Protein AF-A0A535FCY1-F1 (afdb_monomer_lite)

Radius of gyration: 15.28 Å; chains: 1; bounding box: 36×27×39 Å

Foldseek 3Di:
DVVLVVVVVVVCVVPPDLPDDDDPLLVQLLQQLLCCLVPVDR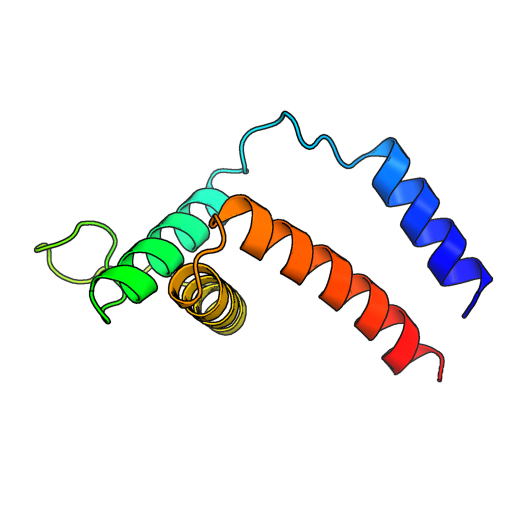DSDVPDDRDDRNPPVVLSVQLNVVVNVPDRSSVSNVCVVVVVSVVVVVVVPD

Sequence (94 aa):
MIGSLLLMAQFARKYLDISKNPYEDAAMLMRYAQHLAQTGTIVWNIGARPVDGGTDFLFMLVLAAMVKVGLSVEIAARLTGIISHVLTVILVYV

Structure (mmCIF, N/CA/C/O backbone):
data_AF-A0A535FCY1-F1
#
_entry.id   AF-A0A535FCY1-F1
#
loop_
_atom_site.group_PDB
_atom_site.id
_atom_site.type_symbol
_atom_site.label_atom_id
_atom_site.label_alt_id
_atom_site.label_comp_id
_atom_site.label_asym_id
_atom_site.label_entity_id
_atom_site.label_seq_id
_atom_site.pdbx_PDB_ins_code
_atom_site.Cartn_x
_atom_site.Cartn_y
_atom_site.Cartn_z
_atom_site.occupancy
_atom_site.B_iso_or_equiv
_atom_site.auth_seq_id
_atom_site.auth_comp_id
_atom_site.auth_asym_id
_atom_site.auth_atom_id
_atom_site.pdbx_PDB_model_num
ATOM 1 N N . MET A 1 1 ? 12.576 -3.420 -20.977 1.00 84.81 1 MET A N 1
ATOM 2 C CA . MET A 1 1 ? 12.768 -3.203 -19.524 1.00 84.81 1 MET A CA 1
ATOM 3 C C . MET A 1 1 ? 13.076 -1.744 -19.165 1.00 84.81 1 MET A C 1
ATOM 5 O O . MET A 1 1 ? 12.161 -1.073 -18.711 1.00 84.81 1 MET A O 1
ATOM 9 N N . ILE A 1 2 ? 14.293 -1.212 -19.391 1.00 89.94 2 ILE A N 1
ATOM 10 C CA . ILE A 1 2 ? 14.674 0.158 -18.950 1.00 89.94 2 ILE A CA 1
ATOM 11 C C . ILE A 1 2 ? 13.740 1.236 -19.525 1.00 89.94 2 ILE A C 1
ATOM 13 O O . ILE A 1 2 ? 13.246 2.077 -18.781 1.00 89.94 2 ILE A O 1
ATOM 17 N N . GLY A 1 3 ? 13.426 1.171 -20.824 1.00 91.44 3 GLY A N 1
ATOM 18 C CA . GLY A 1 3 ? 12.478 2.103 -21.452 1.00 91.44 3 GLY A CA 1
ATOM 19 C C . GLY A 1 3 ? 11.083 2.081 -20.811 1.00 91.44 3 GLY A C 1
ATOM 20 O O . GLY A 1 3 ? 10.503 3.136 -20.575 1.00 91.44 3 GLY A O 1
ATOM 21 N N . SER A 1 4 ? 10.573 0.899 -20.450 1.00 89.38 4 SER A N 1
ATOM 22 C CA . SER A 1 4 ? 9.270 0.733 -19.788 1.00 89.38 4 SER A CA 1
ATOM 23 C C . SER A 1 4 ? 9.261 1.323 -18.373 1.00 89.38 4 SER A C 1
ATOM 25 O O . SER A 1 4 ? 8.290 1.967 -17.983 1.00 89.38 4 SER A O 1
ATOM 27 N N . LEU A 1 5 ? 10.357 1.161 -17.621 1.00 91.00 5 LEU A N 1
ATOM 28 C CA . LEU A 1 5 ? 10.524 1.776 -16.297 1.00 91.00 5 LEU A CA 1
ATOM 29 C C . LEU A 1 5 ? 10.600 3.307 -16.387 1.00 91.00 5 LEU A C 1
ATOM 31 O O . LEU A 1 5 ? 9.983 4.003 -15.583 1.00 91.00 5 LEU A O 1
ATOM 35 N N . LEU A 1 6 ? 11.302 3.844 -17.391 1.00 93.00 6 LEU A N 1
ATOM 36 C CA . LEU A 1 6 ? 11.372 5.290 -17.627 1.00 93.00 6 LEU A CA 1
ATOM 37 C C . LEU A 1 6 ? 10.005 5.874 -18.000 1.00 93.00 6 LEU A C 1
ATOM 39 O O . LEU A 1 6 ? 9.626 6.920 -17.473 1.00 93.00 6 LEU A O 1
ATOM 43 N N . LEU A 1 7 ? 9.244 5.190 -18.858 1.00 91.75 7 LEU A N 1
ATOM 44 C CA . LEU A 1 7 ? 7.885 5.601 -19.210 1.00 91.75 7 LEU A CA 1
ATOM 45 C C . LEU A 1 7 ? 6.961 5.591 -17.983 1.00 91.75 7 LEU A C 1
ATOM 47 O O . LEU A 1 7 ? 6.223 6.552 -17.768 1.00 91.75 7 LEU A O 1
ATOM 51 N N . MET A 1 8 ? 7.040 4.548 -17.150 1.00 90.31 8 MET A N 1
ATOM 52 C CA . MET A 1 8 ? 6.292 4.460 -15.891 1.00 90.31 8 MET A CA 1
ATOM 53 C C . MET A 1 8 ? 6.622 5.635 -14.961 1.00 90.31 8 MET A C 1
ATOM 55 O O . MET A 1 8 ? 5.711 6.305 -14.474 1.00 90.31 8 MET A O 1
ATOM 59 N N . ALA A 1 9 ? 7.907 5.956 -14.781 1.00 91.62 9 ALA A N 1
ATOM 60 C CA . ALA A 1 9 ? 8.334 7.081 -13.953 1.00 91.62 9 ALA A CA 1
ATOM 61 C C . ALA A 1 9 ? 7.832 8.433 -14.496 1.00 91.62 9 ALA A C 1
ATOM 63 O O . ALA A 1 9 ? 7.377 9.288 -13.733 1.00 91.62 9 ALA A O 1
ATOM 64 N N . GLN A 1 10 ? 7.865 8.629 -15.818 1.00 93.88 10 GLN A N 1
ATOM 65 C CA . GLN A 1 10 ? 7.334 9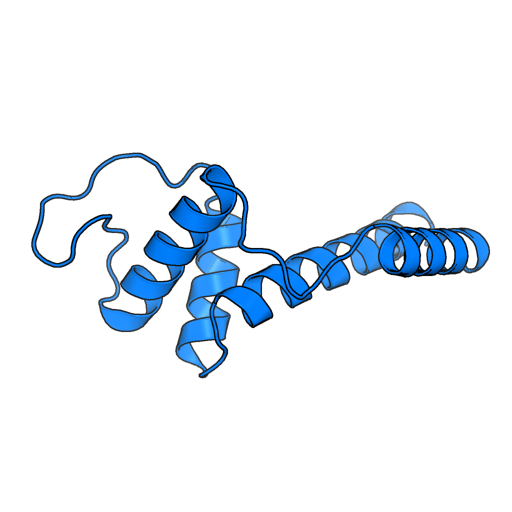.836 -16.460 1.00 93.88 10 GLN A CA 1
ATOM 66 C C . GLN A 1 10 ? 5.816 9.961 -16.297 1.00 93.88 10 GLN A C 1
ATOM 68 O O . GLN A 1 10 ? 5.323 11.058 -16.024 1.00 93.88 10 GLN A O 1
ATOM 73 N N . PHE A 1 11 ? 5.083 8.854 -16.434 1.00 91.44 11 PHE A N 1
ATOM 74 C CA . PHE A 1 11 ? 3.641 8.813 -16.219 1.00 91.44 11 PHE A CA 1
ATOM 75 C C . PHE A 1 11 ? 3.295 9.150 -14.766 1.00 91.44 11 PHE A C 1
ATOM 77 O O . PHE A 1 11 ? 2.496 10.055 -14.522 1.00 91.44 11 PHE A O 1
ATOM 84 N N . ALA A 1 12 ? 3.959 8.505 -13.801 1.00 90.25 12 ALA A N 1
ATOM 85 C CA . ALA A 1 12 ? 3.783 8.793 -12.382 1.00 90.25 12 ALA A CA 1
ATOM 86 C C . ALA A 1 12 ? 4.043 10.277 -12.081 1.00 90.25 12 ALA A C 1
ATOM 88 O O . ALA A 1 12 ? 3.199 10.934 -11.486 1.00 90.25 12 ALA A O 1
ATOM 89 N N . ARG A 1 13 ? 5.139 10.856 -12.589 1.00 92.81 13 ARG A N 1
ATOM 90 C CA . ARG A 1 13 ? 5.446 12.285 -12.403 1.00 92.81 13 ARG A CA 1
ATOM 91 C C . ARG A 1 13 ? 4.358 13.219 -12.948 1.00 92.81 13 ARG A C 1
ATOM 93 O O . ARG A 1 13 ? 4.183 14.312 -12.421 1.00 92.81 13 ARG A O 1
ATOM 100 N N . LYS A 1 14 ? 3.670 12.831 -14.025 1.00 94.19 14 LYS A N 1
ATOM 101 C CA . LYS A 1 14 ? 2.643 13.661 -14.671 1.00 94.19 14 LYS A CA 1
ATOM 102 C C . LYS A 1 14 ? 1.272 13.546 -14.000 1.00 94.19 14 LYS A C 1
ATOM 104 O O . LYS A 1 14 ? 0.548 14.535 -13.974 1.00 94.19 14 LYS A O 1
ATOM 109 N N . TYR A 1 15 ? 0.909 12.361 -13.512 1.00 90.31 15 TYR A N 1
ATOM 110 C CA . TYR A 1 15 ? -0.464 12.062 -13.086 1.00 90.31 15 TYR A CA 1
ATOM 111 C C . TYR A 1 15 ? -0.624 11.788 -11.588 1.00 90.31 15 TYR A C 1
ATOM 113 O O . TYR A 1 15 ? -1.739 11.887 -11.076 1.00 90.31 15 TYR A O 1
ATOM 121 N N . LEU A 1 16 ? 0.453 11.454 -10.875 1.00 88.25 16 LEU A N 1
ATOM 122 C CA . LEU A 1 16 ? 0.399 11.186 -9.443 1.00 88.25 16 LEU A CA 1
ATOM 123 C C . LEU A 1 16 ? 0.411 12.508 -8.664 1.00 88.25 16 LEU A C 1
ATOM 125 O O . LEU A 1 16 ? 1.456 13.125 -8.470 1.00 88.25 16 LEU A O 1
ATOM 129 N N . ASP A 1 17 ? -0.762 12.919 -8.193 1.00 90.06 17 ASP A N 1
ATOM 130 C CA . ASP A 1 17 ? -0.910 14.045 -7.273 1.00 90.06 17 ASP A CA 1
ATOM 131 C C . ASP A 1 17 ? -1.086 13.535 -5.838 1.00 90.06 17 ASP A C 1
ATOM 133 O O . ASP A 1 17 ? -2.145 13.056 -5.436 1.00 90.06 17 ASP A O 1
ATOM 137 N N . ILE A 1 18 ? -0.010 13.639 -5.063 1.00 86.88 18 ILE A N 1
ATOM 138 C CA . ILE A 1 18 ? 0.089 13.153 -3.681 1.00 86.88 18 ILE A CA 1
ATOM 139 C C . ILE A 1 18 ? -0.751 14.017 -2.718 1.00 86.88 18 ILE A C 1
ATOM 141 O O . ILE A 1 18 ? -1.049 13.581 -1.605 1.00 86.88 18 ILE A O 1
ATOM 145 N N . SER A 1 19 ? -1.164 15.218 -3.128 1.00 89.25 19 SER A N 1
ATOM 146 C CA . SER A 1 19 ? -1.990 16.103 -2.300 1.00 89.25 19 SER A CA 1
ATOM 147 C C . SER A 1 19 ? -3.479 15.748 -2.331 1.00 89.25 19 SER A C 1
ATOM 149 O O . SER A 1 19 ? -4.228 16.171 -1.452 1.00 89.25 19 SER A O 1
ATOM 151 N N . LYS A 1 20 ? -3.919 14.957 -3.317 1.00 90.62 20 LYS A N 1
ATOM 152 C CA . LYS A 1 20 ? -5.326 14.582 -3.462 1.00 90.62 20 LYS A CA 1
ATOM 153 C C . LYS A 1 20 ? -5.727 13.467 -2.505 1.00 90.62 20 LYS A C 1
ATOM 155 O O . LYS A 1 20 ? -4.963 12.536 -2.235 1.00 90.62 20 LYS A O 1
ATOM 160 N N . ASN A 1 21 ? -6.977 13.554 -2.062 1.00 92.12 21 ASN A N 1
ATOM 161 C CA . ASN A 1 21 ? -7.640 12.487 -1.328 1.00 92.12 21 ASN A CA 1
ATOM 162 C C . ASN A 1 21 ? -7.817 11.247 -2.219 1.00 92.12 21 ASN A C 1
ATOM 164 O O . ASN A 1 21 ? -7.942 11.388 -3.442 1.00 92.12 21 ASN A O 1
ATOM 168 N N . PRO A 1 22 ? -7.839 10.041 -1.625 1.00 93.00 22 PRO A N 1
ATOM 169 C CA . PRO A 1 22 ? -8.169 8.831 -2.361 1.00 93.00 22 PRO A CA 1
ATOM 170 C C . PRO A 1 22 ? -9.580 8.915 -2.952 1.00 93.00 22 PRO A C 1
ATOM 172 O O . PRO A 1 22 ? -10.466 9.570 -2.395 1.00 93.00 22 PRO A O 1
ATOM 175 N N . TYR A 1 23 ? -9.782 8.221 -4.071 1.00 93.69 23 TYR A N 1
ATOM 176 C CA . TYR A 1 23 ? -11.123 7.939 -4.575 1.00 93.69 23 TYR A CA 1
ATOM 177 C C . TYR A 1 23 ? -11.898 7.079 -3.568 1.00 93.69 23 TYR A C 1
ATOM 179 O O . TYR A 1 23 ? -11.308 6.453 -2.686 1.00 93.69 23 TYR A O 1
ATOM 187 N N . GLU A 1 24 ? -13.225 7.115 -3.662 1.00 94.81 24 GLU A N 1
ATOM 188 C CA . GLU A 1 24 ? -14.131 6.545 -2.660 1.00 94.81 24 GLU A CA 1
ATOM 189 C C . GLU A 1 24 ? -13.914 5.035 -2.453 1.00 94.81 24 GLU A C 1
ATOM 191 O O . GLU A 1 24 ? -13.740 4.595 -1.318 1.00 94.81 24 GLU A O 1
ATOM 196 N N . ASP A 1 25 ? -13.767 4.283 -3.540 1.00 92.62 25 ASP A N 1
ATOM 197 C CA . ASP A 1 25 ? -13.445 2.853 -3.564 1.00 92.62 25 ASP A CA 1
ATOM 198 C C . ASP A 1 25 ? -12.127 2.525 -2.838 1.00 92.62 25 ASP A C 1
ATOM 200 O O . ASP A 1 25 ? -12.056 1.650 -1.969 1.00 92.62 25 ASP A O 1
ATOM 204 N N . ALA A 1 26 ? -11.072 3.283 -3.132 1.00 93.94 26 ALA A N 1
ATOM 205 C CA . ALA A 1 26 ? -9.784 3.136 -2.476 1.00 93.94 26 ALA A CA 1
ATOM 206 C C . ALA A 1 26 ? -9.876 3.517 -0.990 1.00 93.94 26 ALA A C 1
ATOM 208 O O . ALA A 1 26 ? -9.318 2.825 -0.137 1.00 93.94 26 ALA A O 1
ATOM 209 N N . ALA A 1 27 ? -10.603 4.589 -0.661 1.00 95.75 27 ALA A N 1
ATOM 210 C CA . ALA A 1 27 ? -10.815 5.034 0.713 1.00 95.75 27 ALA A CA 1
ATOM 211 C C . ALA A 1 27 ? -11.547 3.971 1.548 1.00 95.75 27 ALA A C 1
ATOM 213 O O . ALA A 1 27 ? -11.197 3.758 2.714 1.00 95.75 27 ALA A O 1
ATOM 214 N N . MET A 1 28 ? -12.509 3.259 0.951 1.00 96.31 28 MET A N 1
ATOM 215 C CA . MET A 1 28 ? -13.187 2.145 1.607 1.00 96.31 28 MET A CA 1
ATOM 216 C C . MET A 1 28 ? -12.203 1.044 2.022 1.00 96.31 28 MET A C 1
ATOM 218 O O . MET A 1 28 ? -12.187 0.629 3.184 1.00 96.31 28 MET A O 1
ATOM 222 N N . LEU A 1 29 ? -11.350 0.590 1.099 1.00 96.75 29 LEU A N 1
ATOM 223 C CA . LEU A 1 29 ? -10.363 -0.460 1.374 1.00 96.75 29 LEU A CA 1
ATOM 224 C C . LEU A 1 29 ? -9.295 -0.015 2.372 1.00 96.75 29 LEU A C 1
ATOM 226 O O . LEU A 1 29 ? -8.888 -0.804 3.225 1.00 96.75 29 LEU A O 1
ATOM 230 N N . MET A 1 30 ? -8.874 1.251 2.312 1.00 97.75 30 MET A N 1
ATOM 231 C CA . MET A 1 30 ? -7.966 1.831 3.302 1.00 97.75 30 MET A CA 1
ATOM 232 C C . MET A 1 30 ? -8.575 1.771 4.710 1.00 97.75 30 MET A C 1
ATOM 234 O O . MET A 1 30 ? -7.917 1.327 5.652 1.00 97.75 30 MET A O 1
ATOM 238 N N . ARG A 1 31 ? -9.856 2.123 4.867 1.00 97.50 31 ARG A N 1
ATOM 239 C CA . ARG A 1 31 ? -10.553 2.023 6.158 1.00 97.50 31 ARG A CA 1
ATOM 240 C C . ARG A 1 31 ? -10.607 0.583 6.670 1.00 97.50 31 ARG A C 1
ATOM 242 O O . ARG A 1 31 ? -10.272 0.341 7.830 1.00 97.50 31 ARG A O 1
ATOM 249 N N . TYR A 1 32 ? -10.969 -0.376 5.817 1.00 97.88 32 TYR A N 1
ATOM 250 C CA . TYR A 1 32 ? -10.966 -1.793 6.194 1.00 97.88 32 TYR A CA 1
ATOM 251 C C . TYR A 1 32 ? -9.577 -2.280 6.617 1.00 97.88 32 TYR A C 1
ATOM 253 O O . TYR A 1 32 ? -9.451 -2.944 7.645 1.00 97.88 32 TYR A O 1
ATOM 261 N N . ALA A 1 33 ? -8.531 -1.915 5.872 1.00 98.12 33 ALA A N 1
ATOM 262 C CA . ALA A 1 33 ? -7.156 -2.268 6.202 1.00 98.12 33 ALA A CA 1
ATOM 263 C C . ALA A 1 33 ? -6.720 -1.678 7.553 1.00 98.12 33 ALA A C 1
ATOM 265 O O . ALA A 1 33 ? -6.088 -2.361 8.363 1.00 98.12 33 ALA A O 1
ATOM 266 N N . GLN A 1 34 ? -7.100 -0.429 7.831 1.00 98.25 34 GLN A N 1
ATOM 267 C CA . GLN A 1 34 ? -6.799 0.232 9.095 1.00 98.25 34 GLN A CA 1
ATOM 268 C C . GLN A 1 34 ? -7.520 -0.434 10.275 1.00 98.25 34 GLN A C 1
ATOM 270 O O . GLN A 1 34 ? -6.893 -0.710 11.300 1.00 98.25 34 GLN A O 1
ATOM 275 N N . HIS A 1 35 ? -8.804 -0.768 10.126 1.00 97.81 35 HIS A N 1
ATOM 276 C CA . HIS A 1 35 ? -9.554 -1.490 11.156 1.00 97.81 35 HIS A CA 1
ATOM 277 C C . HIS A 1 35 ? -9.027 -2.907 11.375 1.00 97.81 35 HIS A C 1
ATOM 279 O O . HIS A 1 35 ? -8.915 -3.337 12.525 1.00 97.81 35 HIS A O 1
ATOM 285 N N . LEU A 1 36 ? -8.633 -3.608 10.311 1.00 97.56 36 LEU A N 1
ATOM 286 C CA . LEU A 1 36 ? -7.997 -4.917 10.415 1.00 97.56 36 LEU A CA 1
ATOM 287 C C . LEU A 1 36 ? -6.677 -4.828 11.194 1.00 97.56 36 LEU A C 1
ATOM 289 O O . LEU A 1 36 ? -6.448 -5.619 12.106 1.00 97.56 36 LEU A O 1
ATOM 293 N N . ALA A 1 37 ? -5.836 -3.833 10.906 1.00 98.38 37 ALA A N 1
ATOM 294 C CA . ALA A 1 37 ? -4.580 -3.633 11.628 1.00 98.38 37 ALA A CA 1
ATOM 295 C C . ALA A 1 37 ? -4.794 -3.338 13.129 1.00 98.38 37 ALA A C 1
ATOM 297 O O . ALA A 1 37 ? -4.049 -3.840 13.982 1.00 98.38 37 ALA A O 1
ATOM 298 N N . GLN A 1 38 ? -5.818 -2.546 13.458 1.00 97.44 38 GLN A N 1
ATOM 299 C CA . GLN A 1 38 ? -6.141 -2.134 14.829 1.00 97.44 38 GLN A CA 1
ATOM 300 C C . GLN A 1 38 ? -6.833 -3.234 15.642 1.00 97.44 38 GLN A C 1
ATOM 302 O O . GLN A 1 38 ? -6.484 -3.448 16.800 1.00 97.44 38 GLN A O 1
ATOM 307 N N . THR A 1 39 ? -7.803 -3.930 15.045 1.00 96.69 39 THR A N 1
ATOM 308 C CA . THR A 1 39 ? -8.747 -4.808 15.763 1.00 96.69 39 THR A CA 1
ATOM 309 C C . THR A 1 39 ? -8.610 -6.289 15.417 1.00 96.69 39 THR A C 1
ATOM 311 O O . THR A 1 39 ? -9.198 -7.127 16.092 1.00 96.69 39 THR A O 1
ATOM 314 N N . GLY A 1 40 ? -7.878 -6.634 14.354 1.00 95.94 40 GLY A N 1
ATOM 315 C CA . GLY A 1 40 ? -7.815 -7.999 13.825 1.00 95.94 40 GLY A CA 1
ATOM 316 C C . GLY A 1 40 ? -9.069 -8.436 13.058 1.00 95.94 40 GLY A C 1
ATOM 317 O O . GLY A 1 40 ? -9.128 -9.576 12.612 1.00 95.94 40 GLY A O 1
ATOM 318 N N . THR A 1 41 ? -10.056 -7.550 12.876 1.00 94.69 41 THR A N 1
ATOM 319 C CA . THR A 1 41 ? -11.324 -7.866 12.202 1.00 94.69 41 THR A CA 1
ATOM 320 C C . THR A 1 41 ? -11.546 -6.951 10.998 1.00 94.69 41 THR A C 1
ATOM 322 O O . THR A 1 41 ? -11.312 -5.745 11.069 1.00 94.69 41 THR A O 1
ATOM 325 N N . ILE A 1 42 ? -12.034 -7.513 9.890 1.00 95.69 42 ILE A N 1
ATOM 326 C CA . ILE A 1 42 ? -12.436 -6.753 8.700 1.00 95.69 42 ILE A CA 1
ATOM 327 C C . ILE A 1 42 ? -13.849 -6.211 8.941 1.00 95.69 42 ILE A C 1
ATOM 329 O O . ILE A 1 42 ? -14.834 -6.933 8.804 1.00 95.69 42 ILE A O 1
ATOM 333 N N . VAL A 1 43 ? -13.948 -4.949 9.360 1.00 96.00 43 VAL A N 1
ATOM 334 C CA . VAL A 1 43 ? -15.222 -4.287 9.687 1.00 96.00 43 VAL A CA 1
ATOM 335 C C . VAL A 1 43 ? -15.259 -2.856 9.173 1.00 96.00 43 VAL A C 1
ATOM 337 O O . VAL A 1 43 ? -14.259 -2.142 9.224 1.00 96.00 43 VAL A O 1
ATOM 340 N N . TRP A 1 44 ? -16.434 -2.404 8.727 1.00 95.44 44 TRP A N 1
ATOM 341 C CA . TRP A 1 44 ? -16.625 -1.015 8.305 1.00 95.44 44 TRP A CA 1
ATOM 342 C C . TRP A 1 44 ? -16.691 -0.056 9.493 1.00 95.44 44 TRP A C 1
ATOM 344 O O . TRP A 1 44 ? -16.087 1.013 9.477 1.00 95.44 44 TRP A O 1
ATOM 354 N N . ASN A 1 45 ? -17.411 -0.442 10.544 1.00 95.94 45 ASN A N 1
ATOM 355 C CA . ASN A 1 45 ? -17.503 0.294 11.799 1.00 95.94 45 ASN A CA 1
ATOM 356 C C . ASN A 1 45 ? -17.048 -0.627 12.929 1.00 95.94 45 ASN A C 1
ATOM 358 O O . ASN A 1 45 ? -17.569 -1.733 13.071 1.00 95.94 45 ASN A O 1
ATOM 362 N N . ILE A 1 46 ? -16.084 -0.176 13.732 1.00 95.94 46 ILE A N 1
ATOM 363 C CA . ILE A 1 46 ? -15.596 -0.939 14.884 1.00 95.94 46 ILE A CA 1
ATOM 364 C C . ILE A 1 46 ? -16.761 -1.175 15.857 1.00 95.94 46 ILE A C 1
ATOM 366 O O . ILE A 1 46 ? -17.467 -0.239 16.227 1.00 95.94 46 ILE A O 1
ATOM 370 N N . GLY A 1 47 ? -16.976 -2.436 16.242 1.00 95.06 47 GLY A N 1
ATOM 371 C CA . GLY A 1 47 ? -18.075 -2.855 17.121 1.00 95.06 47 GLY A CA 1
ATOM 372 C C . GLY A 1 47 ? -19.414 -3.114 16.418 1.00 95.06 47 GLY A C 1
ATOM 373 O O . GLY A 1 47 ? -20.330 -3.642 17.046 1.00 95.06 47 GLY A O 1
ATOM 374 N N . ALA A 1 48 ? -19.543 -2.798 15.127 1.00 94.94 48 ALA A N 1
ATOM 375 C CA . ALA A 1 48 ? -20.699 -3.197 14.330 1.00 94.94 48 ALA A CA 1
ATOM 376 C C . ALA A 1 48 ? -20.513 -4.606 13.743 1.00 94.94 48 ALA A C 1
ATOM 378 O O . ALA A 1 48 ? -19.416 -5.168 13.745 1.00 94.94 48 ALA A O 1
ATOM 379 N N . ARG A 1 49 ? -21.596 -5.175 13.200 1.00 94.94 49 ARG A N 1
ATOM 380 C CA . ARG A 1 49 ? -21.506 -6.421 12.428 1.00 94.94 49 ARG A CA 1
ATOM 381 C C . ARG A 1 49 ? -20.662 -6.197 11.162 1.00 94.94 49 ARG A C 1
ATOM 383 O O . ARG A 1 49 ? -20.797 -5.132 10.552 1.00 94.94 49 ARG A O 1
ATOM 390 N N . PRO A 1 50 ? -19.831 -7.175 10.754 1.00 93.56 50 PRO A N 1
ATOM 391 C CA . PRO A 1 50 ? -19.159 -7.135 9.463 1.00 93.56 50 PRO A CA 1
ATOM 392 C C . PRO A 1 50 ? -20.167 -6.963 8.326 1.00 93.56 50 PRO A C 1
ATOM 394 O O . PRO A 1 50 ? -21.269 -7.512 8.373 1.00 93.56 50 PRO A O 1
ATOM 397 N N . VAL A 1 51 ? -19.771 -6.191 7.323 1.00 92.94 51 VAL A N 1
ATOM 398 C CA . VAL A 1 51 ? -20.517 -5.989 6.081 1.00 92.94 51 VAL A CA 1
ATOM 399 C C . VAL A 1 51 ? -19.578 -6.263 4.915 1.00 92.94 51 VAL A C 1
ATOM 401 O O . VAL A 1 51 ? -18.358 -6.158 5.065 1.00 92.94 51 VAL A O 1
ATOM 404 N N . ASP A 1 52 ? -20.146 -6.611 3.768 1.00 86.38 52 ASP A N 1
ATOM 405 C CA . ASP A 1 52 ? -19.371 -6.814 2.550 1.00 86.38 52 ASP A CA 1
ATOM 406 C C . ASP A 1 52 ? -18.809 -5.484 2.022 1.00 86.38 52 ASP A C 1
ATOM 408 O O . ASP A 1 52 ? -19.342 -4.403 2.283 1.00 86.38 52 ASP A O 1
ATOM 412 N N . GLY A 1 53 ? -17.703 -5.558 1.281 1.00 80.81 53 GLY A N 1
ATOM 413 C CA . GLY A 1 53 ? -17.055 -4.377 0.694 1.00 80.81 53 GLY A CA 1
ATOM 414 C C . GLY A 1 53 ? -15.541 -4.486 0.510 1.00 80.81 53 GLY A C 1
ATOM 415 O O . GLY A 1 53 ? -14.943 -3.610 -0.103 1.00 80.81 53 GLY A O 1
ATOM 416 N N . GLY A 1 54 ? -14.906 -5.552 1.008 1.00 82.25 54 GLY A N 1
ATOM 417 C CA . GLY A 1 54 ? -13.493 -5.849 0.751 1.00 82.25 54 GLY A CA 1
ATOM 418 C C . GLY A 1 54 ? -13.272 -6.511 -0.612 1.00 82.25 54 GLY A C 1
ATOM 419 O O . GLY A 1 54 ? -12.968 -7.700 -0.660 1.00 82.25 54 GLY A O 1
ATOM 420 N N . THR A 1 55 ? -13.446 -5.767 -1.709 1.00 88.25 55 THR A N 1
ATOM 421 C CA . THR A 1 55 ? -13.346 -6.293 -3.087 1.00 88.25 55 THR A CA 1
ATOM 422 C C . THR A 1 55 ? -11.923 -6.681 -3.486 1.00 88.25 55 THR A C 1
ATOM 424 O O . THR A 1 55 ? -11.733 -7.701 -4.143 1.00 88.25 55 THR A O 1
ATOM 427 N N . ASP A 1 56 ? -10.914 -5.939 -3.024 1.00 93.62 56 ASP A N 1
ATOM 428 C CA . ASP A 1 56 ? -9.499 -6.219 -3.293 1.00 93.62 56 ASP A CA 1
ATOM 429 C C . ASP A 1 56 ? -8.819 -6.813 -2.054 1.00 93.62 56 ASP A C 1
ATOM 431 O O . ASP A 1 56 ? -8.008 -6.176 -1.374 1.00 93.62 56 ASP A O 1
ATOM 435 N N . PHE A 1 57 ? -9.178 -8.059 -1.734 1.00 94.38 57 PHE A N 1
ATOM 436 C CA . PHE A 1 57 ? -8.808 -8.706 -0.472 1.00 94.38 57 PHE A CA 1
ATOM 437 C C . PHE A 1 57 ? -7.293 -8.743 -0.215 1.00 94.38 57 PHE A C 1
ATOM 439 O O . PHE A 1 57 ? -6.840 -8.341 0.856 1.00 94.38 57 PHE A O 1
ATOM 446 N N . LEU A 1 58 ? -6.489 -9.171 -1.197 1.00 96.31 58 LEU A N 1
ATOM 447 C CA . LEU A 1 58 ? -5.031 -9.236 -1.041 1.00 96.31 58 LEU A CA 1
ATOM 448 C C . LEU A 1 58 ? -4.422 -7.847 -0.817 1.00 96.31 58 LEU A C 1
ATOM 450 O O . LEU A 1 58 ? -3.570 -7.684 0.054 1.00 96.31 58 LEU A O 1
ATOM 454 N N . PHE A 1 59 ? -4.879 -6.846 -1.572 1.00 97.06 59 PHE A N 1
ATOM 455 C CA . PHE A 1 59 ? -4.433 -5.464 -1.412 1.00 97.06 59 PHE A CA 1
ATOM 456 C C . PHE A 1 59 ? -4.739 -4.964 0.005 1.00 97.06 59 PHE A C 1
ATOM 458 O O . PHE A 1 59 ? -3.836 -4.523 0.711 1.00 97.06 59 PHE A O 1
ATOM 465 N N . MET A 1 60 ? -5.975 -5.138 0.477 1.00 97.62 60 MET A N 1
ATOM 466 C CA . MET A 1 60 ? -6.374 -4.778 1.839 1.00 97.62 60 MET A CA 1
ATOM 467 C C . MET A 1 60 ? -5.509 -5.468 2.911 1.00 97.62 60 MET A C 1
ATOM 469 O O . MET A 1 60 ? -5.104 -4.810 3.870 1.00 97.62 60 MET A O 1
ATOM 473 N N . LEU A 1 61 ? -5.186 -6.760 2.759 1.00 97.88 61 LEU A N 1
ATOM 474 C CA . LEU A 1 61 ? -4.309 -7.475 3.699 1.00 97.88 61 LEU A CA 1
ATOM 475 C C . LEU A 1 61 ? -2.883 -6.911 3.719 1.00 97.88 61 LEU A C 1
ATOM 477 O O . LEU A 1 61 ? -2.314 -6.728 4.797 1.00 97.88 61 LEU A O 1
ATOM 481 N N . VAL A 1 62 ? -2.310 -6.613 2.549 1.00 98.38 62 VAL A N 1
ATOM 482 C CA . VAL A 1 62 ? -0.977 -5.995 2.441 1.00 98.38 62 VAL A CA 1
ATOM 483 C C . VAL A 1 62 ? -0.968 -4.635 3.135 1.00 98.38 62 VAL A C 1
ATOM 485 O O . VAL A 1 62 ? -0.088 -4.364 3.954 1.00 98.38 62 VAL A O 1
ATOM 488 N N . LEU A 1 63 ? -1.984 -3.807 2.883 1.00 98.50 63 LEU A N 1
ATOM 489 C CA . LEU A 1 63 ? -2.133 -2.507 3.535 1.00 98.50 63 LEU A CA 1
ATOM 490 C C . LEU A 1 63 ? -2.246 -2.664 5.053 1.00 98.50 63 LEU A C 1
ATOM 492 O O . LEU A 1 63 ? -1.559 -1.958 5.788 1.00 98.50 63 LEU A O 1
ATOM 496 N N . ALA A 1 64 ? -3.055 -3.611 5.532 1.00 98.44 64 ALA A N 1
ATOM 497 C CA . ALA A 1 64 ? -3.217 -3.864 6.960 1.00 98.44 64 ALA A CA 1
ATOM 498 C C . ALA A 1 64 ? -1.896 -4.289 7.618 1.00 98.44 64 ALA A C 1
ATOM 500 O O . ALA A 1 64 ? -1.574 -3.808 8.704 1.00 98.44 64 ALA A O 1
ATOM 501 N N . ALA A 1 65 ? -1.097 -5.131 6.957 1.00 98.50 65 ALA A N 1
ATOM 502 C CA . ALA A 1 65 ? 0.222 -5.529 7.446 1.00 98.50 65 ALA A CA 1
ATOM 503 C C . ALA A 1 65 ? 1.187 -4.333 7.543 1.00 98.50 65 ALA A C 1
ATOM 505 O O . ALA A 1 65 ? 1.880 -4.177 8.547 1.00 98.50 65 ALA A O 1
ATOM 506 N N . MET A 1 66 ? 1.191 -3.447 6.543 1.00 98.62 66 MET A N 1
ATOM 507 C CA . MET A 1 66 ? 2.010 -2.229 6.552 1.00 98.62 66 MET A CA 1
ATOM 508 C C . MET A 1 66 ? 1.559 -1.237 7.636 1.00 98.62 66 MET A C 1
ATOM 510 O O . MET A 1 66 ? 2.389 -0.673 8.349 1.00 98.62 66 MET A O 1
ATOM 514 N N . VAL A 1 67 ? 0.248 -1.064 7.816 1.00 98.62 67 VAL A N 1
ATOM 515 C CA . VAL A 1 67 ? -0.311 -0.232 8.893 1.00 98.62 67 VAL A CA 1
ATOM 516 C C . VAL A 1 67 ? 0.017 -0.826 10.264 1.00 98.62 67 VAL A C 1
ATOM 518 O O . VAL A 1 67 ? 0.344 -0.087 11.192 1.00 98.62 67 VAL A O 1
ATOM 521 N N . LYS A 1 68 ? 0.018 -2.159 10.400 1.00 98.25 68 LYS A N 1
ATOM 522 C CA . LYS A 1 68 ? 0.374 -2.848 11.649 1.00 98.25 68 LYS A CA 1
ATOM 523 C C . LYS A 1 68 ? 1.801 -2.546 12.109 1.00 98.25 68 LYS A C 1
ATOM 525 O O . LYS A 1 68 ? 2.034 -2.498 13.313 1.00 98.25 68 LYS A O 1
ATOM 530 N N . VAL A 1 69 ? 2.727 -2.323 11.173 1.00 97.75 69 VAL A N 1
ATOM 531 C CA . VAL A 1 69 ? 4.124 -1.949 11.465 1.00 97.75 69 VAL A CA 1
ATOM 532 C C . VAL A 1 69 ? 4.355 -0.430 11.530 1.00 97.75 69 VAL A C 1
ATOM 534 O O . VAL A 1 69 ? 5.495 0.006 11.656 1.00 97.75 69 VAL A O 1
ATOM 537 N N . GLY A 1 70 ? 3.289 0.380 11.491 1.00 97.62 70 GLY A N 1
ATOM 538 C CA . GLY A 1 70 ? 3.333 1.814 11.799 1.00 97.62 70 GLY A CA 1
ATOM 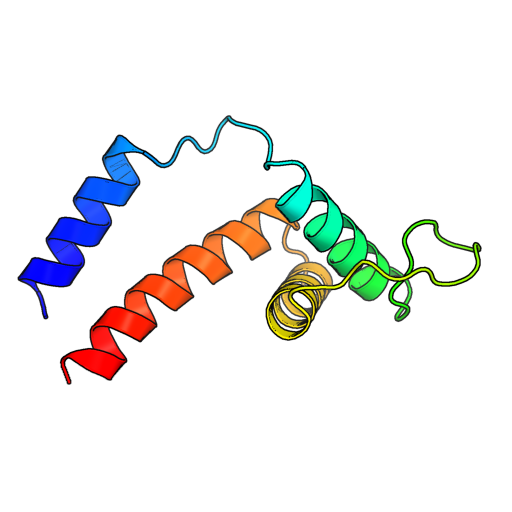539 C C . GLY A 1 70 ? 3.251 2.763 10.603 1.00 97.62 70 GLY A C 1
ATOM 540 O O . GLY A 1 70 ? 3.390 3.971 10.790 1.00 97.62 70 GLY A O 1
ATOM 541 N N . LEU A 1 71 ? 3.023 2.269 9.382 1.00 98.25 71 LEU A N 1
ATOM 542 C CA . LEU A 1 71 ? 2.818 3.149 8.228 1.00 98.25 71 LEU A CA 1
ATOM 543 C C . LEU A 1 71 ? 1.405 3.751 8.243 1.00 98.25 71 LEU A C 1
ATOM 545 O O . LEU A 1 71 ? 0.446 3.119 8.686 1.00 98.25 71 LEU A O 1
ATOM 549 N N . SER A 1 72 ? 1.259 4.961 7.694 1.00 97.44 72 SER A N 1
ATOM 550 C CA . SER A 1 72 ? -0.070 5.483 7.362 1.00 97.44 72 SER A CA 1
ATOM 551 C C . SER A 1 72 ? -0.681 4.650 6.232 1.00 97.44 72 SER A C 1
ATOM 553 O O . SER A 1 72 ? 0.035 4.114 5.376 1.00 97.44 72 SER A O 1
ATOM 555 N N . VAL A 1 73 ? -2.007 4.539 6.208 1.00 97.62 73 VAL A N 1
ATOM 556 C CA . VAL A 1 73 ? -2.693 3.709 5.213 1.00 97.62 73 VAL A CA 1
ATOM 557 C C . VAL A 1 73 ? -2.545 4.267 3.793 1.00 97.62 73 VAL A C 1
ATOM 559 O O . VAL A 1 73 ? -2.440 3.509 2.830 1.00 97.62 73 VAL A O 1
ATOM 562 N N . GLU A 1 74 ? -2.420 5.587 3.658 1.00 96.00 74 GLU A N 1
ATOM 563 C CA . GLU A 1 74 ? -2.166 6.272 2.392 1.00 96.00 74 GLU A CA 1
ATOM 564 C C . GLU A 1 74 ? -0.763 5.956 1.862 1.00 96.00 74 GLU A C 1
ATOM 566 O O . GLU A 1 74 ? -0.593 5.692 0.669 1.00 96.00 74 GLU A O 1
ATOM 571 N N . ILE A 1 75 ? 0.254 5.952 2.737 1.00 96.12 75 ILE A N 1
ATOM 572 C CA . ILE A 1 75 ? 1.622 5.558 2.369 1.00 96.12 75 ILE A CA 1
ATOM 573 C C . ILE A 1 75 ? 1.645 4.079 1.973 1.00 96.12 75 ILE A C 1
ATOM 575 O O . ILE A 1 75 ? 2.229 3.740 0.943 1.00 96.12 75 ILE A O 1
ATOM 579 N N . ALA A 1 76 ? 0.974 3.212 2.736 1.00 97.88 76 ALA A N 1
ATOM 580 C CA . ALA A 1 76 ? 0.875 1.788 2.431 1.00 97.88 76 ALA A CA 1
ATOM 581 C C . ALA A 1 76 ? 0.246 1.533 1.051 1.00 97.88 76 ALA A C 1
ATOM 583 O O . ALA A 1 76 ? 0.810 0.793 0.242 1.00 97.88 76 ALA A O 1
ATOM 584 N N . ALA A 1 77 ? -0.866 2.203 0.740 1.00 96.75 77 ALA A N 1
ATOM 585 C CA . ALA A 1 77 ? -1.530 2.108 -0.557 1.00 96.75 77 ALA A CA 1
ATOM 586 C C . ALA A 1 77 ? -0.628 2.569 -1.714 1.00 96.75 77 ALA A C 1
ATOM 588 O O . ALA A 1 77 ? -0.498 1.871 -2.722 1.00 96.75 77 ALA A O 1
ATOM 589 N N . ARG A 1 78 ? 0.042 3.719 -1.560 1.00 94.31 78 ARG A N 1
ATOM 590 C CA . ARG A 1 78 ? 0.939 4.284 -2.584 1.00 94.31 78 ARG A CA 1
ATOM 591 C C . ARG A 1 78 ? 2.143 3.391 -2.850 1.00 94.31 78 ARG A C 1
ATOM 593 O O . ARG A 1 78 ? 2.448 3.116 -4.009 1.00 94.31 78 ARG A O 1
ATOM 600 N N . LEU A 1 79 ? 2.811 2.927 -1.793 1.00 96.06 79 LEU A N 1
ATOM 601 C CA . LEU A 1 79 ? 3.951 2.020 -1.914 1.00 96.06 79 LEU A CA 1
ATOM 602 C C . LEU A 1 79 ? 3.536 0.713 -2.579 1.00 96.06 79 LEU A C 1
ATOM 604 O O . LEU A 1 79 ? 4.205 0.286 -3.515 1.00 96.06 79 LEU A O 1
ATOM 608 N N . THR A 1 80 ? 2.409 0.130 -2.161 1.00 97.31 80 THR A N 1
ATOM 609 C CA . THR A 1 80 ? 1.877 -1.092 -2.775 1.00 97.31 80 THR A CA 1
ATOM 610 C C . THR A 1 80 ? 1.640 -0.883 -4.270 1.00 97.31 80 THR A C 1
ATOM 612 O O . THR A 1 80 ? 2.167 -1.640 -5.077 1.00 97.31 80 THR A O 1
ATOM 615 N N . GLY A 1 81 ? 0.957 0.196 -4.670 1.00 94.50 81 GLY A N 1
ATOM 616 C CA . GLY A 1 81 ? 0.695 0.489 -6.083 1.00 94.50 81 GLY A CA 1
ATOM 617 C C . GLY A 1 81 ? 1.961 0.702 -6.926 1.00 94.50 81 GLY A C 1
ATOM 618 O O . GLY A 1 81 ? 2.058 0.167 -8.035 1.00 94.50 81 GLY A O 1
ATOM 619 N N . ILE A 1 82 ? 2.945 1.449 -6.407 1.00 93.44 82 ILE A N 1
ATOM 620 C CA . ILE A 1 82 ? 4.223 1.706 -7.095 1.00 93.44 82 ILE A CA 1
ATOM 621 C C . ILE A 1 82 ? 5.041 0.415 -7.217 1.00 93.44 82 ILE A C 1
ATOM 623 O O . ILE A 1 82 ? 5.522 0.100 -8.307 1.00 93.44 82 ILE A O 1
ATOM 627 N N . ILE A 1 83 ? 5.174 -0.349 -6.128 1.00 96.25 83 ILE A N 1
ATOM 628 C CA . ILE A 1 83 ? 5.919 -1.614 -6.108 1.00 96.25 83 ILE A CA 1
ATOM 629 C C . ILE A 1 83 ? 5.272 -2.616 -7.064 1.00 96.25 83 ILE A C 1
ATOM 631 O O . ILE A 1 83 ? 5.976 -3.204 -7.880 1.00 96.25 83 ILE A O 1
ATOM 635 N N . SER A 1 84 ? 3.944 -2.763 -7.042 1.00 95.88 84 SER A N 1
ATOM 636 C CA . SER A 1 84 ? 3.223 -3.641 -7.968 1.00 95.88 84 SER A CA 1
ATOM 637 C C . SER A 1 84 ? 3.471 -3.273 -9.432 1.00 95.88 84 SER A C 1
ATOM 639 O O . SER A 1 84 ? 3.688 -4.168 -10.247 1.00 95.88 84 SER A O 1
ATOM 641 N N . HIS A 1 85 ? 3.516 -1.982 -9.780 1.00 93.44 85 HIS A N 1
ATOM 642 C CA . HIS A 1 85 ? 3.856 -1.553 -11.142 1.00 93.44 85 HIS A CA 1
ATOM 643 C C . HIS A 1 85 ? 5.288 -1.934 -11.530 1.00 93.44 85 HIS A C 1
ATOM 645 O O . HIS A 1 85 ? 5.504 -2.492 -12.606 1.00 93.44 85 HIS A O 1
ATOM 651 N N . VAL A 1 86 ? 6.265 -1.664 -10.660 1.00 93.88 86 VAL A N 1
ATOM 652 C CA . VAL A 1 86 ? 7.674 -2.009 -10.916 1.00 93.88 86 VAL A CA 1
ATOM 653 C C . VAL A 1 86 ? 7.842 -3.520 -11.070 1.00 93.88 86 VAL A C 1
ATOM 655 O O . VAL A 1 86 ? 8.442 -3.969 -12.044 1.00 93.88 86 VAL A O 1
ATOM 658 N N . LEU A 1 87 ? 7.268 -4.304 -10.154 1.00 95.62 87 LEU A N 1
ATOM 659 C CA . LEU A 1 87 ? 7.313 -5.764 -10.203 1.00 95.62 87 LEU A CA 1
ATOM 660 C C . LEU A 1 87 ? 6.635 -6.307 -11.458 1.00 95.62 87 LEU A C 1
ATOM 662 O O . LEU A 1 87 ? 7.175 -7.217 -12.072 1.00 95.62 87 LEU A O 1
ATOM 666 N N . THR A 1 88 ? 5.517 -5.723 -11.893 1.00 95.06 88 THR A N 1
ATOM 667 C CA . THR A 1 88 ? 4.854 -6.123 -13.145 1.00 95.06 88 THR A CA 1
ATOM 668 C C . THR A 1 88 ? 5.769 -5.907 -14.350 1.00 95.06 88 THR A C 1
ATOM 670 O O . THR A 1 88 ? 5.890 -6.789 -15.195 1.00 95.06 88 THR A O 1
ATOM 673 N N . VAL A 1 89 ? 6.469 -4.768 -14.424 1.00 93.19 89 VAL A N 1
ATOM 674 C CA . VAL A 1 89 ? 7.441 -4.520 -15.502 1.00 93.19 89 VAL A CA 1
ATOM 675 C C . VAL A 1 89 ? 8.607 -5.510 -15.441 1.00 93.19 89 VAL A C 1
ATOM 677 O O . VAL A 1 89 ? 9.079 -5.948 -16.484 1.00 93.19 89 VAL A O 1
ATOM 680 N N . ILE A 1 90 ? 9.085 -5.878 -14.255 1.00 93.38 90 ILE A N 1
ATOM 681 C CA . ILE A 1 90 ? 10.164 -6.867 -14.136 1.00 93.38 90 ILE A CA 1
ATOM 682 C C . ILE A 1 90 ? 9.663 -8.249 -14.571 1.00 93.38 90 ILE A C 1
ATOM 684 O O . ILE A 1 90 ? 10.242 -8.828 -15.477 1.00 93.38 90 ILE A O 1
ATOM 688 N N . LEU A 1 91 ? 8.558 -8.733 -13.999 1.00 95.75 91 LEU A N 1
ATOM 689 C CA . LEU A 1 91 ? 8.014 -10.076 -14.240 1.00 95.75 91 LEU A CA 1
ATOM 690 C C . LEU A 1 91 ? 7.609 -10.336 -15.697 1.00 95.75 91 LEU A C 1
ATOM 692 O O . LEU A 1 91 ? 7.632 -11.477 -16.137 1.00 95.75 91 LEU A O 1
ATOM 696 N N . VAL A 1 92 ? 7.178 -9.307 -16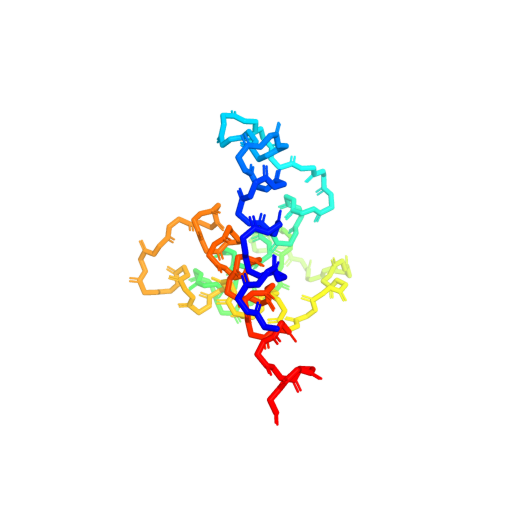.431 1.00 94.94 92 VAL A N 1
ATOM 697 C CA . VAL A 1 92 ? 6.730 -9.463 -17.827 1.00 94.94 92 VAL A CA 1
ATOM 698 C C . VAL A 1 92 ? 7.894 -9.418 -18.822 1.00 94.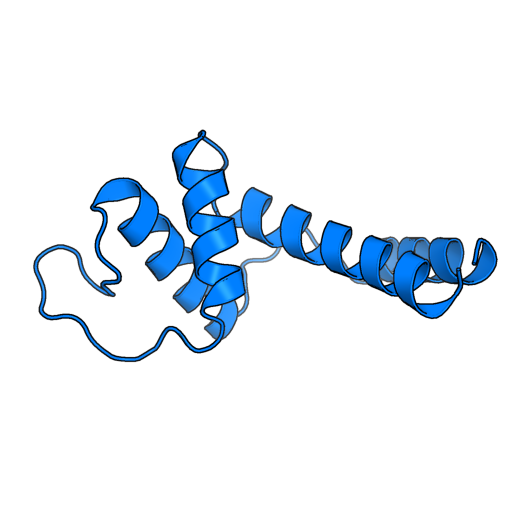94 92 VAL A C 1
ATOM 700 O O . VAL A 1 92 ? 7.795 -9.999 -19.900 1.00 94.94 92 VAL A O 1
ATOM 703 N N . TYR A 1 93 ? 8.974 -8.699 -18.505 1.00 90.19 93 TYR A N 1
ATOM 704 C CA . TYR A 1 93 ? 10.055 -8.405 -19.458 1.00 90.19 93 TYR A CA 1
ATOM 705 C C . TYR A 1 93 ? 11.407 -9.044 -19.102 1.00 90.19 93 TYR A C 1
ATOM 707 O O . TYR A 1 93 ? 12.384 -8.774 -19.808 1.00 90.19 93 TYR A O 1
ATOM 715 N N . VAL A 1 94 ? 11.472 -9.832 -18.029 1.00 84.19 94 VAL A N 1
ATOM 716 C CA . VAL A 1 94 ? 12.633 -10.625 -17.592 1.00 84.19 94 VAL A CA 1
ATOM 717 C C . VAL A 1 94 ? 12.208 -12.080 -17.511 1.00 84.19 94 VAL A C 1
ATOM 719 O O . VAL A 1 94 ? 12.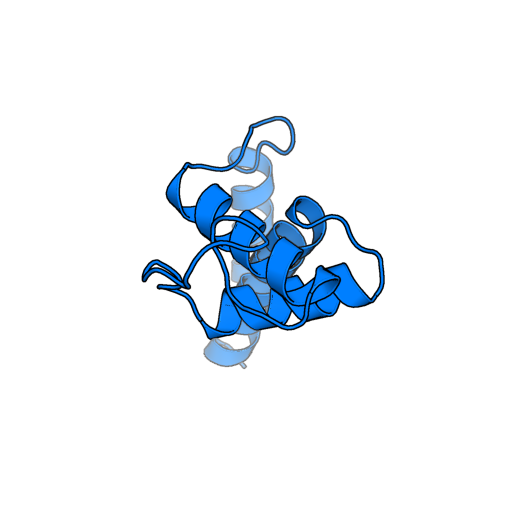923 -12.910 -18.109 1.00 84.19 94 VAL A O 1
#

pLDDT: mean 94.21, std 3.79, range [80.81, 98.62]

Secondary structure (DSSP, 8-state):
-HHHHHHHHHHHHHH--TTSPPPHHHHHHHHHHHHHHHHSS--SSTTSPP-S---SHHHHHHHHHHHHTT--HHHHHHHHHHHHHHHHHHHHH-